Protein AF-A0A397FP96-F1 (afdb_monomer_lite)

pLDDT: mean 72.32, std 15.06, range [38.72, 95.31]

Foldseek 3Di:
DDPQDWDKDFQDFDQAPVPRDTDGRGIWTASDDDDDGPHTHDPVRVVVPPDDDPDDPPDDDPDDDPDDDDVVVVVVVVVPPDDPVVVVVVVVDDDDDDDDDPVVVVVLVVVCVVVVHDSVVVVVVVVVVVCVVVVD

Radius of gyration: 30.07 Å; chains: 1; bounding box: 64×37×70 Å

Structure (mmCIF, N/CA/C/O backbone):
data_AF-A0A397FP96-F1
#
_entry.id   AF-A0A397FP96-F1
#
loop_
_atom_site.group_PDB
_atom_site.id
_atom_site.type_symbol
_atom_site.label_atom_id
_atom_site.label_alt_id
_atom_site.label_comp_id
_atom_site.label_asym_id
_atom_site.label_entity_id
_atom_site.label_seq_id
_atom_site.pdbx_PDB_ins_code
_atom_site.Cartn_x
_atom_site.Cartn_y
_atom_site.Cartn_z
_atom_site.occupancy
_atom_site.B_iso_or_equiv
_atom_site.auth_seq_id
_atom_site.auth_comp_id
_atom_site.auth_asym_id
_atom_site.auth_atom_id
_atom_site.pdbx_PDB_model_num
ATOM 1 N N . MET A 1 1 ? 39.030 -2.469 -9.508 1.00 38.72 1 MET A N 1
ATOM 2 C CA . MET A 1 1 ? 38.701 -3.369 -10.632 1.00 38.72 1 MET A CA 1
ATOM 3 C C . MET A 1 1 ? 39.928 -3.415 -11.518 1.00 38.72 1 MET A C 1
ATOM 5 O O . MET A 1 1 ? 40.443 -2.359 -11.857 1.00 38.72 1 MET A O 1
ATOM 9 N N . THR A 1 2 ? 40.476 -4.604 -11.742 1.00 40.22 2 THR A N 1
ATOM 10 C CA . THR A 1 2 ? 41.709 -4.834 -12.501 1.00 40.22 2 THR A CA 1
ATOM 11 C C . THR A 1 2 ? 41.528 -4.348 -13.938 1.00 40.22 2 THR A C 1
ATOM 13 O O . THR A 1 2 ? 40.626 -4.806 -14.635 1.00 40.22 2 THR A O 1
ATOM 16 N N . GLN A 1 3 ? 42.356 -3.393 -14.367 1.00 51.94 3 GLN A N 1
ATOM 17 C CA . GLN A 1 3 ? 42.439 -2.966 -15.763 1.00 51.94 3 GLN A CA 1
ATOM 18 C C . GLN A 1 3 ? 42.905 -4.173 -16.582 1.00 51.94 3 GLN A C 1
ATOM 20 O O . GLN A 1 3 ? 44.066 -4.573 -16.521 1.00 51.94 3 GLN A O 1
ATOM 25 N N . LYS A 1 4 ? 41.970 -4.832 -17.265 1.00 56.69 4 LYS A N 1
ATOM 26 C CA . LYS A 1 4 ? 42.262 -6.011 -18.079 1.00 56.69 4 LYS A CA 1
ATOM 27 C C . LYS A 1 4 ? 42.925 -5.503 -19.361 1.00 56.69 4 LYS A C 1
ATOM 29 O O . LYS A 1 4 ? 42.251 -4.917 -20.200 1.00 56.69 4 LYS A O 1
ATOM 34 N N . GLN A 1 5 ? 44.246 -5.650 -19.468 1.00 61.69 5 GLN A N 1
ATOM 35 C CA . GLN A 1 5 ? 44.980 -5.321 -20.692 1.00 61.69 5 GLN A CA 1
ATOM 36 C C . GLN A 1 5 ? 44.441 -6.198 -21.832 1.00 61.69 5 GLN A C 1
ATOM 38 O O . GLN A 1 5 ? 44.496 -7.424 -21.757 1.00 61.69 5 GLN A O 1
ATOM 43 N N . LEU A 1 6 ? 43.845 -5.561 -22.840 1.00 70.56 6 LEU A N 1
ATOM 44 C CA . LEU A 1 6 ? 43.335 -6.221 -24.040 1.00 70.56 6 LEU A CA 1
ATOM 45 C C . LEU A 1 6 ? 44.487 -6.396 -25.033 1.00 70.56 6 LEU A C 1
ATOM 47 O O . LEU A 1 6 ? 45.254 -5.463 -25.266 1.00 70.56 6 LEU A O 1
ATOM 51 N N . ASN A 1 7 ? 44.586 -7.574 -25.639 1.00 77.12 7 ASN A N 1
ATOM 52 C CA . ASN A 1 7 ? 45.607 -7.888 -26.633 1.00 77.12 7 ASN A CA 1
ATOM 53 C C . ASN A 1 7 ? 45.094 -7.549 -28.031 1.00 77.12 7 ASN A C 1
ATOM 55 O O . ASN A 1 7 ? 43.919 -7.775 -28.336 1.00 77.12 7 ASN A O 1
ATOM 59 N N . SER A 1 8 ? 45.971 -7.000 -28.871 1.00 78.12 8 SER A N 1
ATOM 60 C CA . SER A 1 8 ? 45.659 -6.654 -30.255 1.00 78.12 8 SER A CA 1
ATOM 61 C C . SER A 1 8 ? 45.949 -7.825 -31.196 1.00 78.12 8 SER A C 1
ATOM 63 O O . SER A 1 8 ? 47.027 -8.416 -31.190 1.00 78.12 8 SER A O 1
ATOM 65 N N . HIS A 1 9 ? 44.973 -8.139 -32.041 1.00 79.19 9 HIS A N 1
ATOM 66 C CA . HIS A 1 9 ? 45.037 -9.182 -33.056 1.00 79.19 9 HIS A CA 1
ATOM 67 C C . HIS A 1 9 ? 44.817 -8.543 -34.436 1.00 79.19 9 HIS A C 1
ATOM 69 O O . HIS A 1 9 ? 43.675 -8.236 -34.790 1.00 79.19 9 HIS A O 1
ATOM 75 N N . PRO A 1 10 ? 45.886 -8.277 -35.209 1.00 79.50 10 PRO A N 1
ATOM 76 C CA . PRO A 1 10 ? 45.771 -7.636 -36.517 1.00 79.50 10 PRO A CA 1
ATOM 77 C C . PRO A 1 10 ? 45.163 -8.574 -37.573 1.00 79.50 10 PRO A C 1
ATOM 79 O O . PRO A 1 10 ? 45.290 -9.795 -37.480 1.00 79.50 10 PRO A O 1
ATOM 82 N N . ASN A 1 11 ? 44.558 -7.980 -38.609 1.00 78.56 11 ASN A N 1
ATOM 83 C CA . ASN A 1 11 ? 44.058 -8.649 -39.821 1.00 78.56 11 ASN A CA 1
ATOM 84 C C . ASN A 1 11 ? 43.043 -9.778 -39.567 1.00 78.56 11 ASN A C 1
ATOM 86 O O . ASN A 1 11 ? 43.134 -10.842 -40.178 1.00 78.56 11 ASN A O 1
ATOM 90 N N . GLN A 1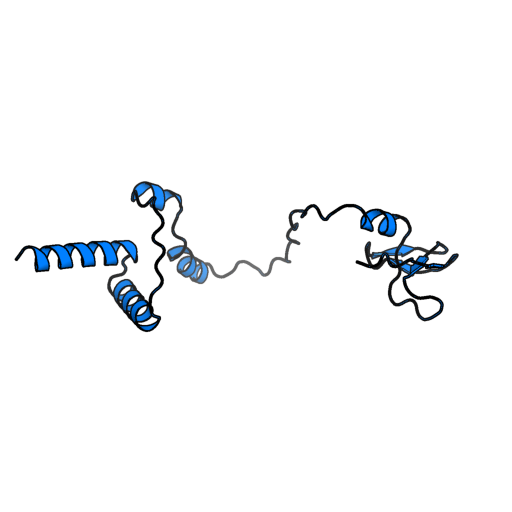 12 ? 42.080 -9.550 -38.673 1.00 76.81 12 GLN A N 1
ATOM 91 C CA . GLN A 1 12 ? 41.014 -10.509 -38.383 1.00 76.81 12 GLN A CA 1
ATOM 92 C C . GLN A 1 12 ? 39.664 -10.021 -38.916 1.00 76.81 12 GLN A C 1
ATOM 94 O O . GLN A 1 12 ? 39.370 -8.821 -38.930 1.00 76.81 12 GLN A O 1
ATOM 99 N N . ASP A 1 13 ? 38.834 -10.985 -39.307 1.00 83.62 13 ASP A N 1
ATOM 100 C CA . ASP A 1 13 ? 37.422 -10.780 -39.608 1.00 83.62 13 ASP A CA 1
ATOM 101 C C . ASP A 1 13 ? 36.617 -11.112 -38.348 1.00 83.62 13 ASP A C 1
ATOM 103 O O . ASP A 1 13 ? 36.596 -12.259 -37.900 1.00 83.62 13 ASP A O 1
ATOM 107 N N . PHE A 1 14 ? 35.977 -10.109 -37.742 1.00 82.88 14 PHE A N 1
ATOM 108 C CA . PHE A 1 14 ? 35.276 -10.274 -36.465 1.00 82.88 14 PHE A CA 1
ATOM 109 C C . PHE A 1 14 ? 34.016 -9.412 -36.365 1.00 82.88 14 PHE A C 1
ATOM 111 O O . PHE A 1 14 ? 33.828 -8.427 -37.086 1.00 82.88 14 PHE A O 1
ATOM 118 N N . VAL A 1 15 ? 33.131 -9.790 -35.444 1.00 82.25 15 VAL A N 1
ATOM 119 C CA . VAL A 1 15 ? 31.946 -9.008 -35.085 1.00 82.25 15 VAL A CA 1
ATOM 120 C C . VAL A 1 15 ? 32.174 -8.448 -33.698 1.00 82.25 15 VAL A C 1
ATOM 122 O O . VAL A 1 15 ? 32.325 -9.207 -32.752 1.00 82.25 15 VAL A O 1
ATOM 125 N N . CYS A 1 16 ? 32.196 -7.124 -33.570 1.00 82.69 16 CYS A N 1
ATOM 126 C CA . CYS A 1 16 ? 32.411 -6.518 -32.264 1.00 82.69 16 CYS A CA 1
ATOM 127 C C . CYS A 1 16 ? 31.223 -6.804 -31.335 1.00 82.69 16 CYS A C 1
ATOM 129 O O . CYS A 1 16 ? 30.103 -6.409 -31.652 1.00 82.69 16 CYS A O 1
ATOM 131 N N . ASP A 1 17 ? 31.459 -7.383 -30.162 1.00 81.75 17 ASP A N 1
ATOM 132 C CA . ASP A 1 17 ? 30.384 -7.747 -29.227 1.00 81.75 17 ASP A CA 1
ATOM 133 C C . ASP A 1 17 ? 29.669 -6.528 -28.628 1.00 81.75 17 ASP A C 1
ATOM 135 O O . ASP A 1 17 ? 28.477 -6.578 -28.324 1.00 81.75 17 ASP A O 1
ATOM 139 N N . ASN A 1 18 ? 30.365 -5.390 -28.529 1.00 78.12 18 ASN A N 1
ATOM 140 C CA . ASN A 1 18 ? 29.796 -4.159 -27.983 1.00 78.12 18 ASN A CA 1
ATOM 141 C C . ASN A 1 18 ? 28.931 -3.393 -29.002 1.00 78.12 18 ASN A C 1
ATOM 143 O O . ASN A 1 18 ? 27.830 -2.950 -28.682 1.00 78.12 18 ASN A O 1
ATOM 147 N N . CYS A 1 19 ? 29.407 -3.224 -30.243 1.00 81.50 19 CYS A N 1
ATOM 148 C CA . CYS A 1 19 ? 28.691 -2.436 -31.259 1.00 81.50 19 CYS A CA 1
ATOM 149 C C . CYS A 1 19 ? 27.991 -3.270 -32.343 1.00 81.50 19 CYS A C 1
ATOM 151 O O . CYS A 1 19 ? 27.308 -2.699 -33.193 1.00 81.50 19 CYS A O 1
ATOM 153 N N . GLN A 1 20 ? 28.158 -4.595 -32.324 1.00 79.94 20 GLN A N 1
ATOM 154 C CA . GLN A 1 20 ? 27.592 -5.571 -33.267 1.00 79.94 20 GLN A CA 1
ATOM 155 C C . GLN A 1 20 ? 27.899 -5.283 -34.747 1.00 79.94 20 GLN A C 1
ATOM 157 O O . GLN A 1 20 ? 27.226 -5.788 -35.646 1.00 79.94 20 GLN A O 1
ATOM 162 N N . ARG A 1 21 ? 28.923 -4.467 -35.028 1.00 81.25 21 ARG A N 1
ATOM 163 C CA . ARG A 1 21 ? 29.392 -4.187 -36.389 1.00 81.25 21 ARG A CA 1
ATOM 164 C C . ARG A 1 21 ? 30.363 -5.272 -36.835 1.00 81.25 21 ARG A C 1
ATOM 166 O O . ARG A 1 21 ? 31.186 -5.733 -36.046 1.00 81.25 21 ARG A O 1
ATOM 173 N N . LYS A 1 22 ? 30.254 -5.645 -38.109 1.00 84.62 22 LYS A N 1
ATOM 174 C CA . LYS A 1 22 ? 31.179 -6.561 -38.776 1.00 84.62 22 LYS A CA 1
ATOM 175 C C . LYS A 1 22 ? 32.378 -5.770 -39.271 1.00 84.62 22 LYS A C 1
ATOM 177 O O . LYS A 1 22 ? 32.197 -4.726 -39.898 1.00 84.62 22 LYS A O 1
ATOM 182 N N . PHE A 1 23 ? 33.566 -6.276 -38.997 1.00 82.06 23 PHE A N 1
ATOM 183 C CA . PHE A 1 23 ? 34.804 -5.711 -39.491 1.00 82.06 23 PHE A CA 1
ATOM 184 C C . PHE A 1 23 ? 35.577 -6.777 -40.262 1.00 82.06 23 PHE A C 1
ATOM 186 O O . PHE A 1 23 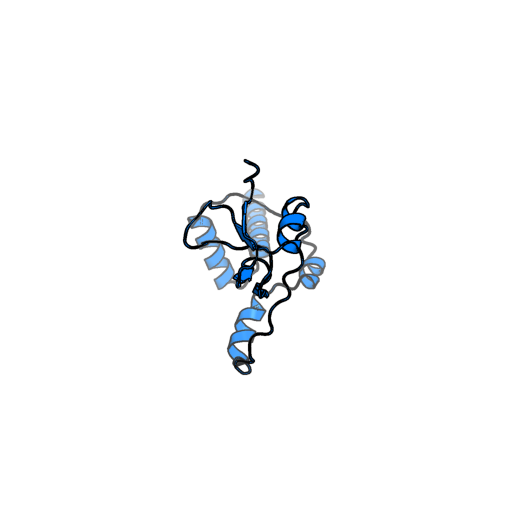? 35.581 -7.943 -39.869 1.00 82.06 23 PHE A O 1
ATOM 193 N N . HIS A 1 24 ? 36.211 -6.359 -41.356 1.00 82.69 24 HIS A N 1
ATOM 194 C CA . HIS A 1 24 ? 36.994 -7.223 -42.233 1.00 82.69 24 HIS A CA 1
ATOM 195 C C . HIS A 1 24 ? 38.426 -6.705 -42.310 1.00 82.69 24 HIS A C 1
ATOM 197 O O . HIS A 1 24 ? 38.616 -5.508 -42.527 1.00 82.69 24 HIS A O 1
ATOM 203 N N . GLN A 1 25 ? 39.411 -7.586 -42.134 1.00 78.62 25 GLN A N 1
ATOM 204 C CA . GLN A 1 25 ? 40.844 -7.264 -42.179 1.00 78.62 25 GLN A CA 1
ATOM 205 C C . GLN A 1 25 ? 41.247 -6.089 -41.269 1.00 78.62 25 GLN A C 1
ATOM 207 O O . GLN A 1 25 ? 42.078 -5.258 -41.631 1.00 78.62 25 GLN A O 1
ATOM 212 N N . THR A 1 26 ? 40.665 -6.004 -40.071 1.00 80.12 26 THR A N 1
ATOM 213 C CA . THR A 1 26 ? 40.999 -4.941 -39.103 1.00 80.12 26 THR A CA 1
ATOM 214 C C . THR A 1 26 ? 41.548 -5.520 -37.805 1.00 80.12 26 THR A C 1
ATOM 216 O O . THR A 1 26 ? 41.470 -6.725 -37.562 1.00 80.12 26 THR A O 1
ATOM 219 N N . THR A 1 27 ? 42.137 -4.663 -36.968 1.00 82.25 27 THR A N 1
ATOM 220 C CA . THR A 1 27 ? 42.668 -5.058 -35.660 1.00 82.25 27 THR A CA 1
ATOM 221 C C . THR A 1 27 ? 41.531 -5.316 -34.672 1.00 82.25 27 THR A C 1
ATOM 223 O O . THR A 1 27 ? 40.802 -4.396 -34.294 1.00 82.25 27 THR A O 1
ATOM 226 N N . ALA A 1 28 ? 41.401 -6.568 -34.242 1.00 80.94 28 ALA A N 1
ATOM 227 C CA . ALA A 1 28 ? 40.507 -6.983 -33.170 1.00 80.94 28 ALA A CA 1
ATOM 228 C C . ALA A 1 28 ? 41.210 -6.865 -31.818 1.00 80.94 28 ALA A C 1
ATOM 230 O O . ALA A 1 28 ? 42.414 -7.100 -31.720 1.00 80.94 28 ALA A O 1
ATOM 231 N N . TYR A 1 29 ? 40.461 -6.560 -30.764 1.00 82.56 29 TYR A N 1
ATOM 232 C CA . TYR A 1 29 ? 40.990 -6.517 -29.405 1.00 82.56 29 TYR A CA 1
ATOM 233 C C . TYR A 1 29 ? 40.252 -7.520 -28.528 1.00 82.56 29 TYR A C 1
ATOM 235 O O . TYR A 1 29 ? 39.021 -7.535 -28.515 1.00 82.56 29 TYR A O 1
ATOM 243 N N . SER A 1 30 ? 40.993 -8.360 -27.808 1.00 77.44 30 SER A N 1
ATOM 244 C CA . SER A 1 30 ? 40.432 -9.445 -26.996 1.00 77.44 30 SER A CA 1
ATOM 245 C C . SER A 1 30 ? 41.138 -9.562 -25.640 1.00 77.44 30 SER A C 1
ATOM 247 O O . SER A 1 30 ? 42.345 -9.320 -25.549 1.00 77.44 30 SER A O 1
ATOM 249 N N . PRO A 1 31 ? 40.430 -9.959 -24.565 1.00 74.62 31 PRO A N 1
ATOM 250 C CA . PRO A 1 31 ? 41.044 -10.218 -23.264 1.00 74.62 31 PRO A CA 1
ATOM 251 C C . PRO A 1 31 ? 41.944 -11.461 -23.227 1.00 74.62 31 PRO A C 1
ATOM 253 O O .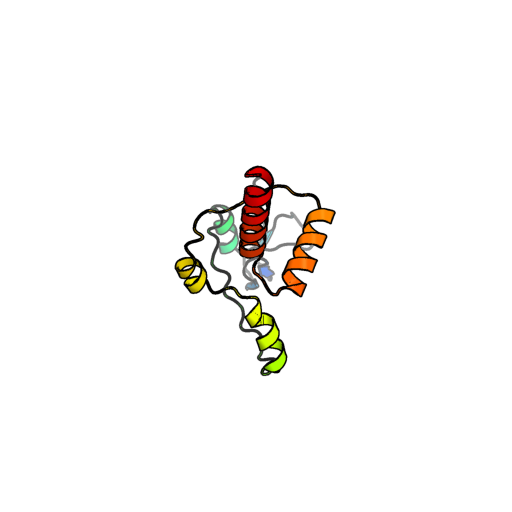 PRO A 1 31 ? 42.733 -11.601 -22.296 1.00 74.62 31 PRO A O 1
ATOM 256 N N . GLN A 1 32 ? 41.794 -12.391 -24.174 1.00 67.25 32 GLN A N 1
ATOM 257 C CA . GLN A 1 32 ? 42.494 -13.679 -24.168 1.00 67.25 32 GLN A CA 1
ATOM 258 C C . GLN A 1 32 ? 43.659 -13.683 -25.168 1.00 67.25 32 GLN A C 1
ATOM 260 O O . GLN A 1 32 ? 43.500 -13.269 -26.312 1.00 67.25 32 GLN A O 1
ATOM 265 N N . LEU A 1 33 ? 44.823 -14.180 -24.739 1.00 55.69 33 LEU A N 1
ATOM 266 C CA . LEU A 1 33 ? 45.984 -14.426 -25.599 1.00 55.69 33 LEU A CA 1
ATOM 267 C C . LEU A 1 33 ? 45.845 -15.803 -26.253 1.00 55.69 33 LEU A C 1
ATOM 269 O O . LEU A 1 33 ? 46.014 -16.808 -25.575 1.00 55.69 33 LEU A O 1
ATOM 273 N N . GLY A 1 34 ? 45.577 -15.837 -27.561 1.00 57.94 34 GLY A N 1
ATOM 274 C CA . GLY A 1 34 ? 45.749 -17.036 -28.392 1.00 57.94 34 GLY A CA 1
ATOM 275 C C . GLY A 1 34 ? 44.754 -18.166 -28.108 1.00 57.94 34 GLY A C 1
ATOM 276 O O . GLY A 1 34 ? 44.980 -19.030 -27.269 1.00 57.94 34 GLY A O 1
ATOM 277 N N . GLY A 1 35 ? 43.664 -18.186 -28.871 1.00 61.62 35 GLY A N 1
ATOM 278 C CA . GLY A 1 35 ? 42.605 -19.194 -28.828 1.00 61.62 35 GLY A CA 1
ATOM 279 C C . GLY A 1 35 ? 41.362 -18.686 -29.558 1.00 61.62 35 GLY A C 1
ATOM 280 O O . GLY A 1 35 ? 41.374 -17.563 -30.066 1.00 61.62 35 GLY A O 1
ATOM 281 N N . PHE A 1 36 ? 40.294 -19.491 -29.623 1.00 56.84 36 PHE A N 1
ATOM 282 C CA . PHE A 1 36 ? 38.989 -19.033 -30.119 1.00 56.84 36 PHE A CA 1
ATOM 283 C C . PHE A 1 36 ? 38.575 -17.775 -29.346 1.00 56.84 3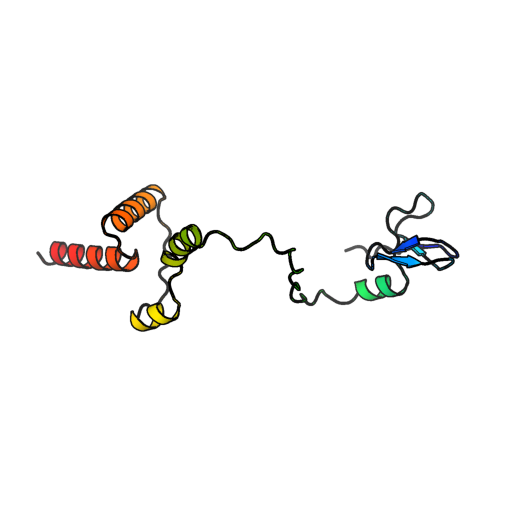6 PHE A C 1
ATOM 285 O O . PHE A 1 36 ? 38.318 -17.843 -28.146 1.00 56.84 36 PHE A O 1
ATOM 292 N N . LEU A 1 37 ? 38.565 -16.627 -30.026 1.00 63.78 37 LEU A N 1
ATOM 293 C CA . LEU A 1 37 ? 38.286 -15.332 -29.415 1.00 63.78 37 LEU A CA 1
ATOM 294 C C . LEU A 1 37 ? 36.845 -15.340 -28.888 1.00 63.78 37 LEU A C 1
ATOM 296 O O . LEU A 1 37 ? 35.900 -15.331 -29.671 1.00 63.78 37 LEU A O 1
ATOM 300 N N . THR A 1 38 ? 36.678 -15.397 -27.565 1.00 64.38 38 THR A N 1
ATOM 301 C CA . THR A 1 38 ? 35.349 -15.424 -26.930 1.00 64.38 38 THR A CA 1
ATOM 302 C C . THR A 1 38 ? 34.670 -14.064 -26.945 1.00 64.38 38 THR A C 1
ATOM 304 O O . THR A 1 38 ? 33.448 -13.996 -26.938 1.00 64.38 38 THR A O 1
ATOM 307 N N . GLU A 1 39 ? 35.465 -12.993 -26.926 1.00 75.06 39 GLU A N 1
ATOM 308 C CA . GLU A 1 39 ? 34.994 -11.613 -26.935 1.00 75.06 39 GLU A CA 1
ATOM 309 C C . GLU A 1 39 ? 35.925 -10.772 -27.810 1.00 75.06 39 GLU A C 1
ATOM 311 O O . GLU A 1 39 ? 37.140 -10.747 -27.589 1.00 75.06 39 GLU A O 1
ATOM 316 N N . THR A 1 40 ? 35.364 -10.080 -28.799 1.00 78.69 40 THR A N 1
ATOM 317 C CA . THR A 1 40 ? 36.118 -9.207 -29.703 1.00 78.69 40 THR A CA 1
ATOM 318 C C . THR A 1 40 ? 35.564 -7.789 -29.690 1.00 78.69 40 THR A C 1
ATOM 320 O O . THR A 1 40 ? 34.368 -7.534 -29.847 1.00 78.69 40 THR A O 1
ATOM 323 N N . TYR A 1 41 ? 36.459 -6.824 -29.513 1.00 82.06 41 TYR A N 1
ATOM 324 C CA . TYR A 1 41 ? 36.140 -5.405 -29.438 1.00 82.06 41 TYR A CA 1
ATOM 325 C C . TYR A 1 41 ? 36.852 -4.655 -30.568 1.00 82.06 41 TYR A C 1
ATOM 327 O O . TYR A 1 41 ? 37.979 -4.986 -30.930 1.00 82.06 41 TYR A O 1
ATOM 335 N N . CYS A 1 42 ? 36.190 -3.652 -31.151 1.00 81.06 42 CYS A N 1
ATOM 336 C CA . CYS A 1 42 ? 36.818 -2.753 -32.121 1.00 81.06 42 CYS A CA 1
ATOM 337 C C . CYS A 1 42 ? 37.528 -1.588 -31.414 1.00 81.06 42 CYS A C 1
ATOM 339 O O . CYS A 1 42 ? 37.233 -1.300 -30.252 1.00 81.06 42 CYS A O 1
ATOM 341 N N . SER A 1 43 ? 38.406 -0.883 -32.133 1.00 76.31 43 SER A N 1
ATOM 342 C CA . SER A 1 43 ? 39.165 0.279 -31.634 1.00 76.31 43 SER A CA 1
ATOM 343 C C . SER A 1 43 ? 38.291 1.290 -30.881 1.00 76.31 43 SER A C 1
ATOM 345 O O . SER A 1 43 ? 38.610 1.684 -29.765 1.00 76.31 43 SER A O 1
ATOM 347 N N . ASN A 1 44 ? 37.119 1.615 -31.431 1.00 72.19 44 ASN A N 1
ATOM 348 C CA . ASN A 1 44 ? 36.219 2.618 -30.856 1.00 72.19 44 ASN A CA 1
ATOM 349 C C . ASN A 1 44 ? 35.488 2.128 -29.593 1.00 72.19 44 ASN A C 1
ATOM 351 O O . ASN A 1 44 ? 3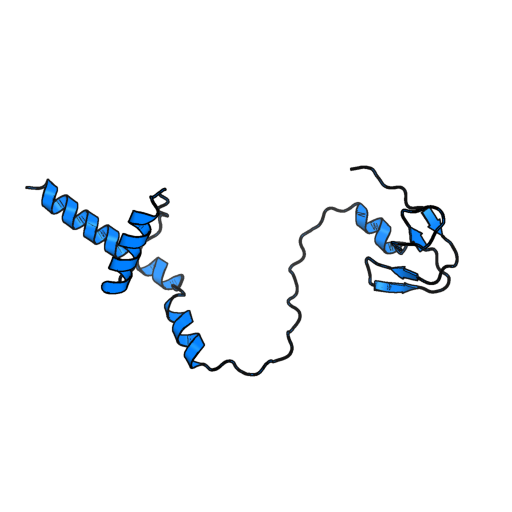4.930 2.930 -28.851 1.00 72.19 44 ASN A O 1
ATOM 355 N N . CYS A 1 45 ? 35.420 0.814 -29.363 1.00 70.19 45 CYS A N 1
ATOM 356 C CA . CYS A 1 45 ? 34.742 0.252 -28.193 1.00 70.19 45 CYS A CA 1
ATOM 357 C C . CYS A 1 45 ? 35.650 0.156 -26.963 1.00 70.19 45 CYS A C 1
ATOM 359 O O . CYS A 1 45 ? 35.132 -0.005 -25.862 1.00 70.19 45 CYS A O 1
ATOM 361 N N . ILE A 1 46 ? 36.967 0.276 -27.136 1.00 63.41 46 ILE A N 1
ATOM 362 C CA . ILE A 1 46 ? 37.940 0.257 -26.034 1.00 63.41 46 ILE A CA 1
ATOM 363 C C . ILE A 1 46 ? 37.982 1.616 -25.336 1.00 63.41 46 ILE A C 1
ATOM 365 O O . ILE A 1 46 ? 38.033 1.679 -24.112 1.00 63.41 46 ILE A O 1
ATOM 369 N N . GLU A 1 47 ? 37.863 2.701 -26.103 1.00 54.62 47 GLU A N 1
ATOM 370 C CA . GLU A 1 47 ? 37.868 4.080 -25.591 1.00 54.62 47 GLU A CA 1
ATOM 371 C C . GLU A 1 47 ? 36.640 4.402 -24.715 1.00 54.62 47 GLU A C 1
ATOM 373 O O . GLU A 1 47 ? 36.667 5.313 -23.894 1.00 54.62 47 GLU A O 1
ATOM 378 N N . LEU A 1 48 ? 35.562 3.618 -24.825 1.00 50.19 48 LEU A N 1
ATOM 379 C CA . LEU A 1 48 ? 34.333 3.791 -24.040 1.00 50.19 48 LEU A CA 1
ATOM 380 C C . LEU A 1 48 ? 34.398 3.174 -22.629 1.00 50.19 48 LEU A C 1
ATOM 382 O O . LEU A 1 48 ? 33.432 3.297 -21.875 1.00 50.19 48 LEU A O 1
ATOM 386 N N . ALA A 1 49 ? 35.498 2.514 -22.252 1.00 47.84 49 ALA A N 1
ATOM 387 C CA . ALA A 1 49 ? 35.646 1.909 -20.926 1.00 47.84 49 ALA A CA 1
ATOM 388 C C . ALA A 1 49 ? 35.991 2.923 -19.812 1.00 47.84 49 ALA A C 1
ATOM 390 O O . ALA A 1 49 ? 35.856 2.589 -18.632 1.00 47.84 49 ALA A O 1
ATOM 391 N N . GLU A 1 50 ? 36.403 4.151 -20.152 1.00 52.09 50 GLU A N 1
ATOM 392 C CA . GLU A 1 50 ? 36.884 5.137 -19.169 1.00 52.09 50 GLU A CA 1
ATOM 393 C C . GLU A 1 50 ? 35.850 6.191 -18.740 1.00 52.09 50 GLU A C 1
ATOM 395 O O . GLU A 1 50 ? 36.032 6.842 -17.709 1.00 52.09 50 GLU A O 1
ATOM 400 N N . GLU A 1 51 ? 34.705 6.317 -19.417 1.00 45.41 51 GLU A N 1
ATOM 401 C CA . GLU A 1 51 ? 33.668 7.266 -19.000 1.00 45.41 51 GLU A CA 1
ATOM 402 C C . GLU A 1 51 ? 32.437 6.575 -18.395 1.00 45.41 51 GLU A C 1
ATOM 404 O O . GLU A 1 51 ? 31.676 5.859 -19.043 1.00 45.41 51 GLU A O 1
ATOM 409 N N . LYS A 1 52 ? 32.248 6.835 -17.094 1.00 45.38 52 LYS A N 1
ATOM 410 C CA . LYS A 1 52 ? 31.124 6.429 -16.230 1.00 45.38 52 LYS A CA 1
ATOM 411 C C . LYS A 1 52 ? 29.772 6.399 -16.972 1.00 45.38 52 LYS A C 1
ATOM 413 O O . LYS A 1 52 ? 29.441 7.355 -17.677 1.00 45.38 52 LYS A O 1
ATOM 418 N N . PRO A 1 53 ? 28.903 5.397 -16.725 1.00 39.41 53 PRO A N 1
ATOM 419 C CA . PRO A 1 53 ? 27.657 5.257 -17.464 1.00 39.41 53 PRO A CA 1
ATOM 420 C C . PRO A 1 53 ? 26.674 6.375 -17.091 1.00 39.41 53 PRO A C 1
ATOM 422 O O . PRO A 1 53 ? 25.996 6.327 -16.061 1.00 39.41 53 PRO A O 1
ATOM 425 N N . LYS A 1 54 ? 26.536 7.378 -17.963 1.00 47.78 54 LYS A N 1
ATOM 426 C CA . LYS A 1 54 ? 25.342 8.228 -17.991 1.00 47.78 54 LYS A CA 1
ATOM 427 C C . LYS A 1 54 ? 24.185 7.341 -18.450 1.00 47.78 54 LYS A C 1
ATOM 429 O O . LYS A 1 54 ? 24.143 6.928 -19.606 1.00 47.78 54 LYS A O 1
ATOM 434 N N . LYS A 1 55 ? 23.265 7.013 -17.533 1.00 46.34 55 LYS A N 1
ATOM 435 C CA . LYS A 1 55 ? 22.020 6.285 -17.831 1.00 46.34 55 LYS A CA 1
ATOM 436 C C . LYS A 1 55 ? 21.294 6.985 -18.981 1.00 46.34 55 LYS A C 1
ATOM 438 O O . LYS A 1 55 ? 20.682 8.031 -18.783 1.00 46.34 55 LYS A O 1
ATOM 443 N N . GLN A 1 56 ? 21.374 6.417 -20.178 1.00 57.97 56 GLN A N 1
ATOM 444 C CA . GLN A 1 56 ? 20.573 6.871 -21.305 1.00 57.97 56 GLN A CA 1
ATOM 445 C C . GLN A 1 56 ? 19.121 6.412 -21.092 1.00 57.97 56 GLN A C 1
ATOM 447 O O . GLN A 1 56 ? 18.898 5.307 -20.586 1.00 57.97 56 GLN A O 1
ATOM 452 N N . PRO A 1 57 ? 18.116 7.225 -21.459 1.00 47.31 57 PRO A N 1
ATOM 453 C CA . PRO A 1 57 ? 16.729 6.790 -21.423 1.00 47.31 57 PRO A CA 1
ATOM 454 C C . PRO A 1 57 ? 16.552 5.608 -22.380 1.00 47.31 57 PRO A C 1
ATOM 456 O O . PRO A 1 57 ? 16.854 5.703 -23.570 1.00 47.31 57 PRO A O 1
ATOM 459 N N . ILE A 1 58 ? 16.064 4.483 -21.854 1.00 58.06 58 ILE A N 1
ATOM 460 C CA . ILE A 1 58 ? 15.764 3.282 -22.637 1.00 58.06 58 ILE A CA 1
ATOM 461 C C . ILE A 1 58 ? 14.705 3.661 -23.679 1.00 58.06 58 ILE A C 1
ATOM 463 O O . ILE A 1 58 ? 13.529 3.845 -23.353 1.00 58.06 58 ILE A O 1
ATOM 467 N N . LYS A 1 59 ? 15.111 3.792 -24.947 1.00 55.19 59 LYS A N 1
ATOM 468 C CA . LYS A 1 59 ? 14.174 3.937 -26.064 1.00 55.19 59 LYS A CA 1
ATOM 469 C C . LYS A 1 59 ? 13.406 2.623 -26.187 1.00 55.19 59 LYS A C 1
ATOM 471 O O . LYS A 1 59 ? 13.969 1.604 -26.583 1.00 55.19 59 LYS A O 1
ATOM 476 N N . ARG A 1 60 ? 12.124 2.638 -25.811 1.00 61.53 60 ARG A N 1
ATOM 477 C CA . ARG A 1 60 ? 11.214 1.499 -25.980 1.00 61.53 60 ARG A CA 1
ATOM 478 C C . ARG A 1 60 ? 11.208 1.106 -27.460 1.00 61.53 60 ARG A C 1
ATOM 480 O O . ARG A 1 60 ? 10.765 1.891 -28.298 1.00 61.53 60 ARG A O 1
ATOM 487 N N . LYS A 1 61 ? 11.718 -0.087 -27.792 1.00 59.44 61 LYS A N 1
ATOM 488 C CA . LYS A 1 61 ? 11.503 -0.690 -29.116 1.00 59.44 61 LYS A CA 1
ATOM 489 C C . LYS A 1 61 ? 9.992 -0.774 -29.329 1.00 59.44 61 LYS A C 1
ATOM 491 O O . LYS A 1 61 ? 9.299 -1.314 -28.470 1.00 59.44 61 LYS A O 1
ATOM 496 N N . LYS A 1 62 ? 9.488 -0.233 -30.445 1.00 58.41 62 LYS A N 1
ATOM 497 C CA . LYS A 1 62 ? 8.098 -0.444 -30.867 1.00 58.41 62 LYS A CA 1
ATOM 498 C C . LYS A 1 62 ? 7.887 -1.951 -31.009 1.00 58.41 62 LYS A C 1
ATOM 500 O O . LYS A 1 62 ? 8.451 -2.578 -31.903 1.00 58.41 62 LYS A O 1
ATOM 505 N N . THR A 1 63 ? 7.145 -2.532 -30.075 1.00 61.72 63 THR A N 1
ATOM 506 C CA . THR A 1 63 ? 6.612 -3.884 -30.203 1.00 61.72 63 THR A CA 1
ATOM 507 C C . THR A 1 63 ? 5.656 -3.892 -31.387 1.00 61.72 63 THR A C 1
ATOM 509 O O . THR A 1 63 ? 4.882 -2.952 -31.543 1.00 61.72 63 THR A O 1
ATOM 512 N N . LYS A 1 64 ? 5.747 -4.921 -32.235 1.00 64.56 64 LYS A N 1
ATOM 513 C CA . LYS A 1 64 ? 4.808 -5.145 -33.342 1.00 64.56 64 LYS A CA 1
ATOM 514 C C . LYS A 1 64 ? 3.375 -5.132 -32.790 1.00 64.56 64 LYS A C 1
ATOM 516 O O . LYS A 1 64 ? 3.144 -5.683 -31.716 1.00 64.56 64 LYS A O 1
ATOM 521 N N . ASP A 1 65 ? 2.456 -4.477 -33.491 1.00 63.19 65 ASP A N 1
ATOM 522 C CA . ASP A 1 65 ? 1.073 -4.274 -33.054 1.00 63.19 65 ASP A CA 1
ATOM 523 C C . ASP A 1 65 ? 0.311 -5.611 -32.964 1.00 63.19 65 ASP A C 1
ATOM 525 O O . ASP A 1 65 ? -0.130 -6.159 -33.971 1.00 63.19 65 ASP A O 1
ATOM 529 N N . PHE A 1 66 ? 0.136 -6.145 -31.749 1.00 62.78 66 PHE A N 1
ATOM 530 C CA . PHE A 1 66 ? -0.641 -7.366 -31.461 1.00 62.78 66 PHE A CA 1
ATOM 531 C C . PHE A 1 66 ? -2.169 -7.131 -31.462 1.00 62.78 66 PHE A C 1
ATOM 533 O O . PHE A 1 66 ? -2.913 -7.796 -30.746 1.00 62.78 66 PHE A O 1
ATOM 540 N N . GLY A 1 67 ? -2.649 -6.188 -32.277 1.00 70.62 67 GLY A N 1
ATOM 541 C CA . GLY A 1 67 ? -4.051 -5.776 -32.297 1.00 70.62 67 GLY A CA 1
ATOM 542 C C . GLY A 1 67 ? -4.471 -4.977 -31.058 1.00 70.62 67 GLY A C 1
ATOM 543 O O . GLY A 1 67 ? -3.713 -4.789 -30.104 1.00 70.62 67 GLY A O 1
ATOM 544 N N . THR A 1 68 ? -5.691 -4.446 -31.095 1.00 69.50 68 THR A N 1
ATOM 545 C CA . THR A 1 68 ? -6.263 -3.681 -29.984 1.00 69.50 68 THR A CA 1
ATOM 546 C C . THR A 1 68 ? -6.707 -4.656 -28.889 1.00 69.50 68 THR A C 1
ATOM 548 O O . THR A 1 68 ? -7.525 -5.533 -29.174 1.00 69.50 68 THR A O 1
ATOM 551 N N . PRO A 1 69 ? -6.201 -4.550 -27.647 1.00 69.38 69 PRO A N 1
ATOM 552 C CA . PRO A 1 69 ? -6.701 -5.379 -26.558 1.00 69.38 69 PRO A CA 1
ATOM 553 C C . PRO A 1 69 ? -8.198 -5.089 -26.342 1.00 69.38 69 PRO A C 1
ATOM 555 O O . PRO A 1 69 ? -8.590 -3.919 -26.412 1.00 69.38 69 PRO A O 1
ATOM 558 N N . PRO A 1 70 ? -9.036 -6.111 -26.074 1.00 67.06 70 PRO A N 1
ATOM 559 C CA . PRO A 1 70 ? -10.448 -5.918 -25.756 1.00 67.06 70 PRO A CA 1
ATOM 560 C C . PRO A 1 70 ? -10.629 -4.852 -24.666 1.00 67.06 70 PRO A C 1
ATOM 562 O O . PRO A 1 70 ? -10.057 -4.959 -23.577 1.00 67.06 70 PRO A O 1
ATOM 565 N N . LEU A 1 71 ? -11.401 -3.803 -24.976 1.00 62.28 71 LEU A N 1
ATOM 566 C CA . LEU A 1 71 ? -11.545 -2.614 -24.124 1.00 62.28 71 LEU A CA 1
ATOM 567 C C . LEU A 1 71 ? -12.090 -2.955 -22.727 1.00 62.28 71 LEU A C 1
ATOM 569 O O . LEU A 1 71 ? -11.654 -2.349 -21.747 1.00 62.28 71 LEU A O 1
ATOM 573 N N . GLU A 1 72 ? -12.942 -3.978 -22.624 1.00 62.66 72 GLU A N 1
ATOM 574 C CA . GLU A 1 72 ? -13.636 -4.366 -21.386 1.00 62.66 72 GLU A CA 1
ATOM 575 C C . GLU A 1 72 ? -12.694 -4.753 -20.231 1.00 62.66 72 GLU A C 1
ATOM 577 O O . GLU A 1 72 ? -12.987 -4.501 -19.062 1.00 62.66 72 GLU A O 1
ATOM 582 N N . VAL A 1 73 ? -11.513 -5.315 -20.519 1.00 56.25 73 VAL A N 1
ATOM 583 C CA . VAL A 1 73 ? -10.546 -5.676 -19.461 1.00 56.25 73 VAL A CA 1
ATOM 584 C C . VAL A 1 73 ? -9.782 -4.442 -18.967 1.00 56.25 73 VAL A C 1
ATOM 586 O O . VAL A 1 73 ? -9.422 -4.349 -17.791 1.00 56.25 73 VAL A O 1
ATOM 589 N N . SER A 1 74 ? -9.568 -3.454 -19.841 1.00 57.12 74 SER A N 1
ATOM 590 C CA . SER A 1 74 ? -8.832 -2.230 -19.506 1.00 57.12 74 SER A CA 1
ATOM 591 C C . SER A 1 74 ? -9.608 -1.304 -18.566 1.00 57.12 74 SER A C 1
ATOM 593 O O . SER A 1 74 ? -9.009 -0.626 -17.730 1.00 57.12 74 SER A O 1
ATOM 595 N N . GLU A 1 75 ? -10.938 -1.308 -18.645 1.00 57.59 75 GLU A N 1
ATOM 596 C CA . GLU A 1 75 ? -11.806 -0.489 -17.791 1.00 57.59 75 GLU A CA 1
ATOM 597 C C . GLU A 1 75 ? -11.786 -0.957 -16.327 1.00 57.59 75 GLU A C 1
ATOM 599 O O . GLU A 1 75 ? -11.752 -0.136 -15.403 1.00 57.59 75 GLU A O 1
ATOM 604 N N . ASN A 1 76 ? -11.674 -2.269 -16.107 1.00 59.75 76 ASN A N 1
ATOM 605 C CA . ASN A 1 76 ? -11.534 -2.847 -14.770 1.00 59.75 76 ASN A CA 1
ATOM 606 C C . ASN A 1 76 ? -10.197 -2.477 -14.099 1.00 59.75 76 ASN A C 1
ATOM 608 O O . ASN A 1 76 ? -10.150 -2.293 -12.884 1.00 59.75 76 ASN A O 1
ATOM 612 N N . LEU A 1 77 ? -9.119 -2.303 -14.874 1.00 56.62 77 LEU A N 1
ATOM 613 C CA . LEU A 1 77 ? -7.811 -1.882 -14.352 1.00 56.62 77 LEU A CA 1
ATOM 614 C C . LEU A 1 77 ? -7.745 -0.372 -14.073 1.00 56.62 77 LEU A C 1
ATOM 616 O O . LEU A 1 77 ? -7.149 0.043 -13.078 1.00 56.62 77 LEU A O 1
ATOM 620 N N . ARG A 1 78 ? -8.405 0.453 -14.898 1.00 54.72 78 ARG A N 1
ATOM 621 C CA . ARG A 1 78 ? -8.451 1.920 -14.730 1.00 54.72 78 ARG A CA 1
ATOM 622 C C . ARG A 1 78 ? -9.127 2.363 -13.435 1.00 54.72 78 ARG A C 1
ATOM 624 O O . ARG A 1 78 ? -8.752 3.388 -12.878 1.00 54.72 78 ARG A O 1
ATOM 631 N N . SER A 1 79 ? -10.070 1.575 -12.919 1.00 55.22 79 SER A N 1
ATOM 632 C CA . SER A 1 79 ? -10.763 1.865 -11.653 1.00 55.22 79 SER A CA 1
ATOM 633 C C . SER A 1 79 ? -9.828 1.892 -10.430 1.00 55.22 79 SER A C 1
ATOM 635 O O . SER A 1 79 ? -10.197 2.427 -9.386 1.00 55.22 79 SER A O 1
ATOM 637 N N . LEU A 1 80 ? -8.615 1.335 -10.547 1.00 56.22 80 LEU A N 1
ATOM 638 C CA . LEU A 1 80 ? -7.602 1.311 -9.486 1.00 56.22 80 LEU A CA 1
ATOM 639 C C . LEU A 1 80 ? -6.518 2.391 -9.648 1.00 56.22 80 LEU A C 1
ATOM 641 O O . LEU A 1 80 ? -5.758 2.637 -8.708 1.00 56.22 80 LEU A O 1
ATOM 645 N N . GLU A 1 81 ? -6.431 3.050 -10.807 1.00 56.56 81 GLU A N 1
ATOM 646 C CA . GLU A 1 81 ? -5.482 4.143 -11.036 1.00 56.56 81 GLU A CA 1
ATOM 647 C C . GLU A 1 81 ? -6.028 5.439 -10.427 1.00 56.56 81 GLU A C 1
ATOM 649 O O . GLU A 1 81 ? -6.741 6.224 -11.049 1.00 56.56 81 GLU A O 1
ATOM 654 N N . ILE A 1 82 ? -5.691 5.660 -9.157 1.00 59.28 82 ILE A N 1
ATOM 655 C CA . ILE A 1 82 ? -6.057 6.868 -8.417 1.00 59.28 82 ILE A CA 1
ATOM 656 C C . ILE A 1 82 ? -5.394 8.086 -9.077 1.00 59.28 82 ILE A C 1
ATOM 658 O O . ILE A 1 82 ? -4.172 8.257 -9.042 1.00 59.28 82 ILE A O 1
ATOM 662 N N . ASP A 1 83 ? -6.217 8.950 -9.666 1.00 54.75 83 ASP A N 1
ATOM 663 C CA . ASP A 1 83 ? -5.778 10.167 -10.344 1.00 54.75 83 ASP A CA 1
ATOM 664 C C . ASP A 1 83 ? -5.064 11.131 -9.369 1.00 54.75 83 ASP A C 1
ATOM 666 O O . ASP A 1 83 ? -5.596 11.555 -8.341 1.00 54.75 83 ASP A O 1
ATOM 670 N N . LYS A 1 84 ? -3.838 11.548 -9.698 1.00 58.19 84 LYS A N 1
ATOM 671 C CA . LYS A 1 84 ? -3.047 12.491 -8.881 1.00 58.19 84 LYS A CA 1
ATOM 672 C C . LYS A 1 84 ? -3.747 13.846 -8.706 1.00 58.19 84 LYS A C 1
ATOM 674 O O . LYS A 1 84 ? -3.453 14.573 -7.752 1.00 58.19 84 LYS A O 1
ATOM 679 N N . ARG A 1 85 ? -4.678 14.195 -9.601 1.00 57.12 85 ARG A N 1
ATOM 680 C CA . ARG A 1 85 ? -5.502 15.408 -9.505 1.00 57.12 85 ARG A CA 1
ATOM 681 C C . ARG A 1 85 ? -6.543 15.316 -8.383 1.00 57.12 85 ARG A C 1
ATOM 683 O O . ARG A 1 85 ? -6.791 16.320 -7.714 1.00 57.12 85 ARG A O 1
ATOM 690 N N . THR A 1 86 ? -7.109 14.133 -8.129 1.00 58.09 86 THR A N 1
ATOM 691 C CA . THR A 1 86 ? -8.112 13.923 -7.066 1.00 58.09 86 THR A CA 1
ATOM 692 C C . THR A 1 86 ? -7.469 13.905 -5.678 1.00 58.09 86 THR A C 1
ATOM 694 O O . THR A 1 86 ? -8.035 14.466 -4.738 1.00 58.09 86 THR A O 1
ATOM 697 N N . LEU A 1 87 ? -6.229 13.415 -5.564 1.00 52.59 87 LEU A N 1
ATOM 698 C CA . LEU A 1 87 ? -5.401 13.516 -4.352 1.00 52.59 87 LEU A CA 1
ATOM 699 C C . LEU A 1 87 ? -5.281 14.963 -3.837 1.00 52.59 87 LEU A C 1
ATOM 701 O O . LEU A 1 87 ? -5.488 15.201 -2.646 1.00 52.59 87 LEU A O 1
ATOM 705 N N . ARG A 1 88 ? -5.062 15.948 -4.725 1.00 54.25 88 ARG A N 1
ATOM 706 C CA . ARG A 1 88 ? -5.015 17.379 -4.349 1.00 54.25 88 ARG A CA 1
ATOM 707 C C . ARG A 1 88 ? -6.359 17.911 -3.841 1.00 54.25 88 ARG A C 1
ATOM 709 O O . ARG A 1 88 ? -6.372 18.749 -2.948 1.00 54.25 88 ARG A O 1
ATOM 716 N N . LYS A 1 89 ? -7.480 17.408 -4.371 1.00 64.50 89 LYS A N 1
ATOM 717 C CA . LYS A 1 89 ? -8.839 17.814 -3.969 1.00 64.50 89 LYS A CA 1
ATOM 718 C C . LYS A 1 89 ? -9.222 17.288 -2.579 1.00 64.50 89 LYS A C 1
ATOM 720 O O . LYS A 1 89 ? -9.983 17.939 -1.878 1.00 64.50 89 LYS A O 1
ATOM 725 N N . THR A 1 90 ? -8.676 16.141 -2.169 1.00 66.62 90 THR A N 1
ATOM 726 C CA . THR A 1 90 ? -8.947 15.546 -0.843 1.00 66.62 90 THR A CA 1
ATOM 727 C C . THR A 1 90 ? -8.096 16.118 0.296 1.00 66.62 90 THR A C 1
ATOM 729 O O . THR A 1 90 ? -8.312 15.755 1.447 1.00 66.62 90 THR A O 1
ATOM 732 N N . GLY A 1 91 ? -7.116 16.986 0.010 1.00 70.62 91 GLY A N 1
ATOM 733 C CA . GLY A 1 91 ? -6.261 17.611 1.032 1.00 70.62 91 GLY A CA 1
ATOM 734 C C . GLY A 1 91 ? -5.286 16.660 1.745 1.00 70.62 91 GLY A C 1
ATOM 735 O O . GLY A 1 91 ? -4.547 17.085 2.631 1.00 70.62 91 GLY A O 1
ATOM 736 N N . ARG A 1 92 ? -5.236 15.380 1.355 1.00 71.12 92 ARG A N 1
ATOM 737 C CA . ARG A 1 92 ? -4.363 14.357 1.952 1.00 71.12 92 ARG A CA 1
ATOM 738 C C . ARG A 1 92 ? -2.942 14.497 1.401 1.00 71.12 92 ARG A C 1
ATOM 740 O O . ARG A 1 92 ? -2.592 13.902 0.387 1.00 71.12 92 ARG A O 1
ATOM 747 N N . THR A 1 93 ? -2.145 15.346 2.045 1.00 66.56 93 THR A N 1
ATOM 748 C CA . THR A 1 93 ? -0.804 15.748 1.577 1.00 66.56 93 THR A CA 1
ATOM 749 C C . THR A 1 93 ? 0.348 15.076 2.323 1.00 66.56 93 THR A C 1
ATOM 751 O O . THR A 1 93 ? 1.439 14.961 1.769 1.00 66.56 93 THR A O 1
ATOM 754 N N . LYS A 1 94 ? 0.126 14.609 3.558 1.00 76.75 94 LYS A N 1
ATOM 755 C CA . LYS A 1 94 ? 1.146 13.929 4.370 1.00 76.75 94 LYS A CA 1
ATOM 756 C C . LYS A 1 94 ? 1.099 12.418 4.152 1.00 76.75 94 LYS A C 1
ATOM 758 O O . LYS A 1 94 ? 0.025 11.821 4.148 1.00 76.75 94 LYS A O 1
ATOM 763 N N . GLN A 1 95 ? 2.270 11.807 3.989 1.00 78.06 95 GLN A N 1
ATOM 764 C CA . GLN A 1 95 ? 2.402 10.353 3.921 1.00 78.06 95 GLN A CA 1
ATOM 765 C C . GLN A 1 95 ? 2.265 9.747 5.322 1.00 78.06 95 GLN A C 1
ATOM 767 O O . GLN A 1 95 ? 2.811 10.280 6.286 1.00 78.06 95 GLN A O 1
ATOM 772 N N . PHE A 1 96 ? 1.551 8.627 5.421 1.00 76.00 96 PHE A N 1
ATOM 773 C CA . PHE A 1 96 ? 1.393 7.855 6.649 1.00 76.00 96 PHE A CA 1
ATOM 774 C C . PHE A 1 96 ? 2.039 6.484 6.445 1.00 76.00 96 PHE A C 1
ATOM 776 O O . PHE A 1 96 ? 1.463 5.619 5.789 1.00 76.00 96 PHE A O 1
ATOM 783 N N . ASN A 1 97 ? 3.256 6.316 6.968 1.00 80.19 97 ASN A N 1
ATOM 784 C CA . ASN A 1 97 ? 4.023 5.077 6.864 1.00 80.19 97 ASN A CA 1
ATOM 785 C C . ASN A 1 97 ? 4.095 4.416 8.240 1.00 80.19 97 ASN A C 1
ATOM 787 O O . ASN A 1 97 ? 4.733 4.946 9.149 1.00 80.19 97 ASN A O 1
ATOM 791 N N . THR A 1 98 ? 3.461 3.255 8.388 1.00 86.00 98 THR A N 1
ATOM 792 C CA . THR A 1 98 ? 3.503 2.450 9.612 1.00 86.00 98 THR A CA 1
ATOM 793 C C . THR A 1 98 ? 3.793 0.990 9.287 1.00 86.00 98 THR A C 1
ATOM 795 O O . THR A 1 98 ? 3.329 0.454 8.280 1.00 86.00 98 THR A O 1
ATOM 798 N N . GLY A 1 99 ? 4.583 0.344 10.146 1.00 87.81 99 GLY A N 1
ATOM 799 C CA . GLY A 1 99 ? 4.758 -1.105 10.120 1.00 87.81 99 GLY A CA 1
ATOM 800 C C . GLY A 1 99 ? 3.559 -1.769 10.785 1.00 87.81 99 GLY A C 1
ATOM 801 O O . GLY A 1 99 ? 3.209 -1.414 11.909 1.00 87.81 99 GLY A O 1
ATOM 802 N N . VAL A 1 100 ? 2.916 -2.709 10.094 1.00 89.56 100 VAL A N 1
ATOM 803 C CA . VAL A 1 100 ? 1.730 -3.406 10.602 1.00 89.56 100 VAL A CA 1
ATOM 804 C C . VAL A 1 100 ? 1.823 -4.897 10.297 1.00 89.56 100 VAL A C 1
ATOM 806 O O . VAL A 1 100 ? 2.460 -5.293 9.323 1.00 89.56 100 VAL A O 1
ATOM 809 N N . SER A 1 101 ? 1.189 -5.728 11.126 1.00 94.38 101 SER A N 1
ATOM 810 C CA . SER A 1 101 ? 1.128 -7.173 10.903 1.00 94.38 101 SER A CA 1
ATOM 811 C C . SER A 1 101 ? 0.297 -7.533 9.668 1.00 94.38 101 SER A C 1
ATOM 813 O O . SER A 1 101 ? -0.651 -6.838 9.284 1.00 94.38 101 SER A O 1
ATOM 815 N N . GLU A 1 102 ? 0.625 -8.668 9.051 1.00 92.69 102 GLU A N 1
ATOM 816 C CA . GLU A 1 102 ? -0.048 -9.127 7.832 1.00 92.69 102 GLU A CA 1
ATOM 817 C C . GLU A 1 102 ? -1.531 -9.445 8.049 1.00 92.69 102 GLU A C 1
ATOM 819 O O . GLU A 1 102 ? -2.371 -9.147 7.196 1.00 92.69 102 GLU A O 1
ATOM 824 N N . GLU A 1 103 ? -1.876 -10.036 9.194 1.00 95.31 103 GLU A N 1
ATOM 825 C CA . GLU A 1 103 ? -3.258 -10.386 9.534 1.00 95.31 103 GLU A CA 1
ATOM 826 C C . GLU A 1 103 ? -4.151 -9.152 9.624 1.00 95.31 103 GLU A C 1
ATOM 828 O O . GLU A 1 103 ? -5.287 -9.146 9.140 1.00 95.31 103 GLU A O 1
ATOM 833 N N . TRP A 1 104 ? -3.624 -8.083 10.218 1.00 93.06 104 TRP A N 1
ATOM 834 C CA . TRP A 1 104 ? -4.337 -6.824 10.329 1.00 93.06 104 TRP A CA 1
ATOM 835 C C . TRP A 1 104 ? -4.541 -6.189 8.953 1.00 93.06 104 TRP A C 1
ATOM 837 O O . TRP A 1 104 ? -5.648 -5.750 8.635 1.00 93.06 104 TRP A O 1
ATOM 847 N N . LEU A 1 105 ? -3.521 -6.229 8.089 1.00 91.56 105 LEU A N 1
ATOM 848 C CA . LEU A 1 105 ? -3.628 -5.712 6.726 1.00 91.56 105 LEU A CA 1
ATOM 849 C C . LEU A 1 105 ? -4.679 -6.477 5.905 1.00 91.56 105 LEU A C 1
ATOM 851 O O . LEU A 1 105 ? -5.447 -5.861 5.162 1.00 91.56 105 LEU A O 1
ATOM 855 N N . LYS A 1 106 ? -4.758 -7.807 6.054 1.00 93.88 106 LYS A N 1
ATOM 856 C CA . LYS A 1 106 ? -5.803 -8.636 5.421 1.00 93.88 106 LYS A CA 1
ATOM 857 C C . LYS A 1 106 ? -7.202 -8.224 5.886 1.00 93.88 106 LYS A C 1
ATOM 859 O O . LYS A 1 106 ? -8.088 -8.034 5.049 1.00 93.88 106 LYS A O 1
ATOM 864 N N . LYS A 1 107 ? -7.392 -8.022 7.195 1.00 93.44 107 LYS A N 1
ATOM 865 C CA . LYS A 1 107 ? -8.665 -7.541 7.759 1.00 93.44 107 LYS A CA 1
ATOM 866 C C . LYS A 1 107 ? -9.040 -6.173 7.188 1.00 93.44 107 LYS A C 1
ATOM 868 O O . LYS A 1 107 ? -10.140 -6.029 6.657 1.00 93.44 107 LYS A O 1
ATOM 873 N N . LEU A 1 108 ? -8.116 -5.212 7.192 1.00 93.06 108 LEU A N 1
ATOM 874 C CA . LEU A 1 108 ? -8.355 -3.872 6.651 1.00 93.06 108 LEU A CA 1
ATOM 875 C C . LEU A 1 108 ? -8.748 -3.907 5.165 1.00 93.06 108 LEU A C 1
ATOM 877 O O . LEU A 1 108 ? -9.725 -3.268 4.778 1.00 93.06 108 LEU A O 1
ATOM 881 N N . LYS A 1 109 ? -8.058 -4.714 4.348 1.00 91.12 109 LYS A N 1
ATOM 882 C CA . LYS A 1 109 ? -8.404 -4.914 2.930 1.00 91.12 109 LYS A CA 1
ATOM 883 C C . LYS A 1 109 ? -9.813 -5.472 2.747 1.00 91.12 109 LYS A C 1
ATOM 885 O O . LYS A 1 109 ? -10.555 -4.977 1.904 1.00 91.12 109 LYS A O 1
ATOM 890 N N . SER A 1 110 ? -10.199 -6.472 3.541 1.00 93.50 110 SER A N 1
ATOM 891 C CA . SER A 1 110 ? -11.532 -7.079 3.431 1.00 93.50 110 SER A CA 1
ATOM 892 C C . SER A 1 110 ? -12.664 -6.105 3.773 1.00 93.50 110 SER A C 1
ATOM 894 O O . SER A 1 110 ? -13.684 -6.100 3.088 1.00 93.50 110 SER A O 1
ATOM 896 N N . ILE A 1 111 ? -12.482 -5.248 4.783 1.00 92.56 111 ILE A N 1
ATOM 897 C CA . ILE A 1 111 ? -13.478 -4.234 5.159 1.00 92.56 111 ILE A CA 1
ATOM 898 C C . ILE A 1 111 ? -13.538 -3.138 4.091 1.00 92.56 111 ILE A C 1
ATOM 900 O O . ILE A 1 111 ? -14.623 -2.794 3.630 1.00 92.56 111 ILE A O 1
ATOM 904 N N . ALA A 1 112 ? -12.381 -2.655 3.628 1.00 91.25 112 ALA A N 1
ATOM 905 C CA . ALA A 1 112 ? -12.313 -1.651 2.569 1.00 91.25 112 ALA A CA 1
ATOM 906 C C . ALA A 1 112 ? -12.992 -2.127 1.275 1.00 91.25 112 ALA A C 1
ATOM 908 O O . ALA A 1 112 ? -13.709 -1.357 0.640 1.00 91.25 112 ALA A O 1
ATOM 909 N N . TYR A 1 113 ? -12.824 -3.405 0.917 1.00 88.75 113 TYR A N 1
ATOM 910 C CA . TYR A 1 113 ? -13.488 -4.001 -0.242 1.00 88.75 113 TYR A CA 1
ATOM 911 C C . TYR A 1 113 ? -15.011 -4.063 -0.071 1.00 88.75 113 TYR A C 1
ATOM 913 O O . TYR A 1 113 ? -15.745 -3.671 -0.977 1.00 88.75 113 TYR A O 1
ATOM 921 N N . LYS A 1 114 ? -15.489 -4.511 1.098 1.00 90.25 114 LYS A N 1
ATOM 922 C CA . LYS A 1 114 ? -16.927 -4.587 1.405 1.00 90.25 114 LYS A CA 1
ATOM 923 C C . LYS A 1 114 ? -17.600 -3.216 1.360 1.00 90.25 114 LYS A C 1
ATOM 925 O O . LYS A 1 114 ? -18.684 -3.093 0.803 1.00 90.25 114 LYS A O 1
ATOM 930 N N . GLU A 1 115 ? -16.956 -2.197 1.923 1.00 87.75 115 GLU A N 1
ATOM 931 C CA . GLU A 1 115 ? -17.515 -0.842 2.007 1.00 87.75 115 GLU A CA 1
ATOM 932 C C . GLU A 1 115 ? -17.193 0.034 0.783 1.00 87.75 115 GLU A C 1
ATOM 934 O O . GLU A 1 115 ? -17.708 1.145 0.685 1.00 87.75 115 GLU A O 1
ATOM 939 N N . ARG A 1 116 ? -16.363 -0.452 -0.155 1.00 86.31 116 ARG A N 1
ATOM 940 C CA . ARG A 1 116 ? -15.831 0.303 -1.307 1.00 86.31 116 ARG A CA 1
ATOM 941 C C . ARG A 1 116 ? -15.229 1.661 -0.918 1.00 86.31 116 ARG A C 1
ATOM 943 O O . ARG A 1 116 ? -15.424 2.658 -1.608 1.00 86.31 116 ARG A O 1
ATOM 950 N N . LEU A 1 117 ? -14.485 1.694 0.185 1.00 86.56 117 LEU A N 1
ATOM 951 C CA . LEU A 1 117 ? -13.837 2.904 0.699 1.00 86.56 117 LEU A CA 1
ATOM 952 C C . LEU A 1 117 ? -12.336 2.889 0.442 1.00 86.56 117 LEU A C 1
ATOM 954 O O . LEU A 1 117 ? -11.697 1.833 0.404 1.00 86.56 117 LEU A O 1
ATOM 958 N N . HIS A 1 118 ? -11.750 4.082 0.359 1.00 85.44 118 HIS A N 1
ATOM 959 C CA . HIS A 1 118 ? -10.299 4.204 0.389 1.00 85.44 118 HIS A CA 1
ATOM 960 C C . HIS A 1 118 ? -9.780 3.908 1.806 1.00 85.44 118 HIS A C 1
ATOM 962 O O . HIS A 1 118 ? -10.410 4.271 2.799 1.00 85.44 118 HIS A O 1
ATOM 968 N N . TYR A 1 119 ? -8.590 3.311 1.930 1.00 87.81 119 TYR A N 1
ATOM 969 C CA . TYR A 1 119 ? -8.019 2.936 3.235 1.00 87.81 119 TYR A CA 1
ATOM 970 C C . TYR A 1 119 ? -7.968 4.099 4.240 1.00 87.81 119 TYR A C 1
ATOM 972 O O . TYR A 1 119 ? -8.306 3.931 5.406 1.00 87.81 119 TYR A O 1
ATOM 980 N N . ASN A 1 120 ? -7.615 5.296 3.771 1.00 87.06 120 ASN A N 1
ATOM 981 C CA . ASN A 1 120 ? -7.598 6.518 4.575 1.00 87.06 120 ASN A CA 1
ATOM 982 C C . ASN A 1 120 ? -8.978 6.870 5.163 1.00 87.06 120 ASN A C 1
ATOM 984 O O . ASN A 1 120 ? -9.057 7.246 6.325 1.00 87.06 120 ASN A O 1
ATOM 988 N N . GLU A 1 121 ? -10.067 6.705 4.409 1.00 87.19 121 GLU A N 1
ATOM 989 C CA . GLU A 1 121 ? -11.430 7.021 4.874 1.00 87.19 121 GLU A CA 1
ATOM 990 C C . GLU A 1 121 ? -11.904 6.039 5.944 1.00 87.19 121 GLU A C 1
ATOM 992 O O . GLU A 1 121 ? -12.564 6.419 6.912 1.00 87.19 121 GLU A O 1
ATOM 997 N N . LEU A 1 122 ? -11.528 4.770 5.791 1.00 90.56 122 LEU A N 1
ATOM 998 C CA . LEU A 1 122 ? -11.782 3.742 6.791 1.00 90.56 122 LEU A CA 1
ATOM 999 C C . LEU A 1 122 ? -11.046 4.057 8.101 1.00 90.56 122 LEU A C 1
ATOM 1001 O O . LEU A 1 122 ? -11.637 3.960 9.176 1.00 90.56 122 LEU A O 1
ATOM 1005 N N . LEU A 1 123 ? -9.786 4.494 8.020 1.00 90.25 123 LEU A N 1
ATOM 1006 C CA . LEU A 1 123 ? -9.003 4.904 9.190 1.00 90.25 123 LEU A CA 1
ATOM 1007 C C . LEU A 1 123 ? -9.567 6.171 9.855 1.00 90.25 123 LEU A C 1
ATOM 1009 O O . LEU A 1 1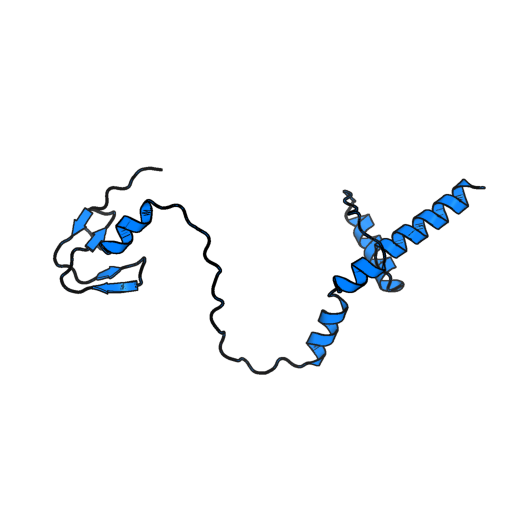23 ? -9.665 6.223 11.079 1.00 90.25 123 LEU A O 1
ATOM 1013 N N . GLU A 1 124 ? -10.004 7.162 9.074 1.00 89.69 124 GLU A N 1
ATOM 1014 C CA . GLU A 1 124 ? -10.676 8.368 9.585 1.00 89.69 124 GLU A CA 1
ATOM 1015 C C . GLU A 1 124 ? -11.976 8.014 10.337 1.00 89.69 124 GLU A C 1
ATOM 1017 O O . GLU A 1 124 ? -12.241 8.547 11.418 1.00 89.69 124 GLU A O 1
ATOM 1022 N N . LYS A 1 125 ? -12.782 7.078 9.812 1.00 90.88 125 LYS A N 1
ATOM 1023 C CA . LYS A 1 125 ? -13.972 6.558 10.511 1.00 90.88 125 LYS A CA 1
ATOM 1024 C C . LYS A 1 125 ? -13.604 5.820 11.798 1.00 90.88 125 LYS A C 1
ATOM 1026 O O . LYS A 1 125 ? -14.262 6.026 12.817 1.00 90.88 125 LYS A O 1
ATOM 1031 N N . ALA A 1 126 ? -12.558 4.995 11.765 1.00 90.38 126 ALA A N 1
ATOM 1032 C CA . ALA A 1 126 ? -12.085 4.271 12.941 1.00 90.38 126 ALA A CA 1
ATOM 1033 C C . ALA A 1 126 ? -11.658 5.231 14.066 1.00 90.38 126 ALA A C 1
ATOM 1035 O O . ALA A 1 126 ? -12.050 5.029 15.215 1.00 90.38 126 ALA A O 1
ATOM 1036 N N . LEU A 1 127 ? -10.947 6.316 13.732 1.00 90.75 127 LEU A N 1
ATOM 1037 C CA . LEU A 1 127 ? -10.574 7.367 14.687 1.00 90.75 127 LEU A CA 1
ATOM 1038 C C . LEU A 1 127 ? -11.800 8.058 15.295 1.00 90.75 127 LEU A C 1
ATOM 1040 O O . LEU A 1 127 ? -11.887 8.168 16.515 1.00 90.75 127 LEU A O 1
ATOM 1044 N N . LYS A 1 128 ? -12.792 8.435 14.476 1.00 91.06 128 LYS A N 1
ATOM 1045 C CA . LYS A 1 128 ? -14.050 9.023 14.977 1.00 91.06 128 LYS A CA 1
ATOM 1046 C C . LYS A 1 128 ? -14.787 8.093 15.943 1.00 91.06 128 LYS A C 1
ATOM 1048 O O . LYS A 1 128 ? -15.364 8.556 16.924 1.00 91.06 128 LYS A O 1
ATOM 1053 N N . CYS A 1 129 ? -14.807 6.788 15.670 1.00 91.88 129 CYS A N 1
ATOM 1054 C CA . CYS A 1 129 ? -15.389 5.810 16.589 1.00 91.88 129 CYS A CA 1
ATOM 1055 C C . CYS A 1 129 ? -14.590 5.725 17.893 1.00 91.88 129 CYS A C 1
ATOM 1057 O O . CYS A 1 129 ? -15.186 5.721 18.968 1.00 91.88 129 CYS A O 1
ATOM 1059 N N . TYR A 1 130 ? -13.259 5.712 17.811 1.00 90.69 130 TYR A N 1
ATOM 1060 C CA . TYR A 1 130 ? -12.390 5.684 18.986 1.00 90.69 130 TYR A CA 1
ATOM 1061 C C . TYR A 1 130 ? -12.586 6.915 19.890 1.00 90.69 130 TYR A C 1
ATOM 1063 O O . TYR A 1 130 ? -12.746 6.762 21.099 1.00 90.69 130 TYR A O 1
ATOM 1071 N N . GLU A 1 131 ? -12.667 8.122 19.320 1.00 90.69 131 GLU A N 1
ATOM 1072 C CA . GLU A 1 131 ? -12.947 9.359 20.069 1.00 90.69 131 GLU A CA 1
ATOM 1073 C C . GLU A 1 131 ? -14.305 9.314 20.779 1.00 90.69 131 GLU A C 1
ATOM 1075 O O . GLU A 1 131 ? -14.398 9.652 21.958 1.00 90.69 131 GLU A O 1
ATOM 1080 N N . LYS A 1 132 ? -15.352 8.827 20.100 1.00 90.75 132 LYS A N 1
ATOM 1081 C CA . LYS A 1 132 ? -16.687 8.658 20.699 1.00 90.75 132 LYS A CA 1
ATOM 1082 C C . LYS A 1 132 ? -16.699 7.665 21.859 1.00 90.75 132 LYS A C 1
ATOM 1084 O O . LYS A 1 132 ? -17.469 7.846 22.796 1.00 90.75 132 LYS A O 1
ATOM 1089 N N . HIS A 1 133 ? -15.885 6.615 21.779 1.00 86.88 133 HIS A N 1
ATOM 1090 C CA . HIS A 1 133 ? -15.754 5.632 22.850 1.00 86.88 133 HIS A CA 1
ATOM 1091 C C . HIS A 1 133 ? -14.952 6.157 24.043 1.00 86.88 133 HIS A C 1
ATOM 1093 O O . HIS A 1 133 ? -15.233 5.747 25.161 1.00 86.88 133 HIS A O 1
ATOM 1099 N N . ARG A 1 134 ? -13.977 7.046 23.817 1.00 79.75 134 ARG A N 1
ATOM 1100 C CA . ARG A 1 134 ? -13.120 7.613 24.871 1.00 79.75 134 ARG A CA 1
ATOM 1101 C C . ARG A 1 134 ? -13.698 8.875 25.527 1.00 79.75 134 ARG A C 1
ATOM 1103 O O . ARG A 1 134 ? -13.278 9.228 26.619 1.00 79.75 134 ARG A O 1
ATOM 1110 N N . GLY A 1 135 ? -14.606 9.574 24.845 1.00 64.44 135 GLY A N 1
ATOM 1111 C CA . GLY A 1 135 ? -15.321 10.748 25.361 1.00 64.44 135 GLY A CA 1
ATOM 1112 C C . GLY A 1 135 ? -16.573 10.427 26.189 1.00 64.44 135 GLY A C 1
ATOM 1113 O O . GLY A 1 135 ? -17.321 11.345 26.515 1.00 64.44 135 GLY A O 1
ATOM 1114 N N . LYS A 1 136 ? -16.818 9.147 26.482 1.00 49.41 136 LYS A N 1
ATOM 1115 C CA . LYS A 1 136 ? -17.784 8.655 27.472 1.00 49.41 136 LYS A CA 1
ATOM 1116 C C . LYS A 1 136 ? -17.030 8.172 28.700 1.00 49.41 136 LYS A C 1
ATOM 1118 O O . LYS A 1 136 ? -17.598 8.324 29.798 1.00 49.41 136 LYS A O 1
#

Secondary structure (DSSP, 8-state):
----PPEEEEEEEEE-TTT--EEEEEEEEESSSSSS-S--B-HHHHGGGSS----------------PPPHHHHHHHHTT---HHHHHHTT--S-------HHHHHHHHHHHHHHT--HHHHHHHHHHHHHHHH--

Sequence (136 aa):
MTQKQLNSHPNQDFVCDNCQRKFHQTTAYSPQLGGFLTETYCSNCIELAEEKPKKQPIKRKKTKDFGTPPLEVSENLRSLEIDKRTLRKTGRTKQFNTGVSEEWLKKLKSIAYKERLHYNELLEKALKCYEKHRGK